Protein AF-H6QSM1-F1 (afdb_monomer)

pLDDT: mean 78.6, std 18.49, range [39.97, 97.94]

Mean predicted aligned error: 12.58 Å

Organism: Puccinia graminis f. sp. tritici (strain CRL 75-36-700-3 / race SCCL) (NCBI:txid418459)

Radius of gyration: 22.34 Å; Cα contacts (8 Å, |Δi|>4): 73; chains: 1; bounding box: 70×28×39 Å

Foldseek 3Di:
DVVVVVVVVVPDDDPVNFWDFPAWDDADPQATKTWIATPDDPDRDIDIDGDGDPDPPPPPPVPPPPDDDDDDD

InterPro domains:
  IPR011009 Protein kinase-like domain superfamily [SSF56112] (13-59)

Nearest PDB structures (foldseek):
  1wmk-assembly4_B  TM=7.492E-01  e=1.986E-01  Homo sapiens
  1zxe-assembly1_B  TM=6.626E-01  e=2.246E-01  Saccharomyces cerevisiae
  7a6k-assembly1_A  TM=6.336E-01  e=1.651E-01  Homo sapiens
  6tfu-assembly1_A  TM=6.654E-01  e=4.425E-01  Homo sapiens
  3tku-assembly1_B  TM=6.844E-01  e=1.186E+00  Homo sapiens

Structure (mmCIF, N/CA/C/O backbone):
data_AF-H6QSM1-F1
#
_entry.id   AF-H6QSM1-F1
#
loop_
_atom_site.group_PDB
_atom_site.id
_atom_site.type_symbol
_atom_site.label_atom_id
_atom_site.label_alt_id
_atom_site.label_comp_id
_atom_site.label_asym_id
_atom_site.label_entity_id
_atom_site.label_seq_id
_atom_site.pdbx_PDB_ins_code
_atom_site.Cartn_x
_atom_site.Cartn_y
_atom_site.Cartn_z
_atom_site.occupancy
_atom_site.B_iso_or_equiv
_atom_site.auth_seq_id
_atom_site.auth_comp_id
_atom_site.auth_asym_id
_atom_site.auth_atom_id
_atom_site.pdbx_PDB_model_num
ATOM 1 N N . MET A 1 1 ? -4.745 -0.210 32.069 1.00 62.81 1 MET A N 1
ATOM 2 C CA . MET A 1 1 ? -4.198 -0.015 30.697 1.00 62.81 1 MET A CA 1
ATOM 3 C C . MET A 1 1 ? -4.833 -0.900 29.619 1.00 62.81 1 MET A C 1
ATOM 5 O O . MET A 1 1 ? -4.957 -0.420 28.500 1.00 62.81 1 MET A O 1
ATOM 9 N N . LYS A 1 2 ? -5.248 -2.146 29.911 1.00 77.88 2 LYS A N 1
ATOM 10 C CA . LYS A 1 2 ? -5.832 -3.065 28.911 1.00 77.88 2 LYS A CA 1
ATOM 11 C C . LYS A 1 2 ? -7.159 -2.566 28.306 1.00 77.88 2 LYS A C 1
ATOM 13 O O . LYS A 1 2 ? -7.239 -2.397 27.098 1.00 77.88 2 LYS A O 1
ATOM 18 N N 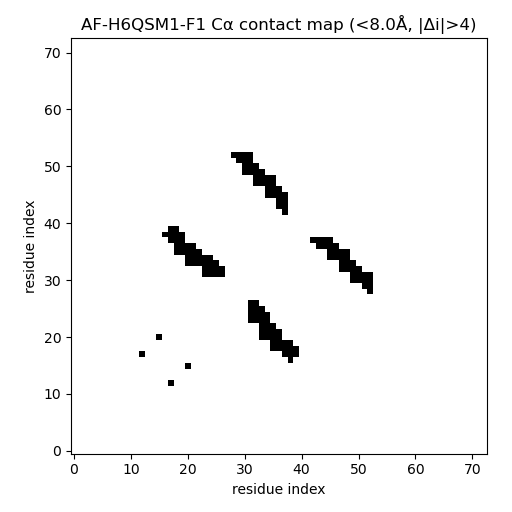. ALA A 1 3 ? -8.128 -2.181 29.143 1.00 78.81 3 ALA A N 1
ATOM 19 C CA . ALA A 1 3 ? -9.447 -1.712 28.689 1.00 78.81 3 ALA A CA 1
ATOM 20 C C . ALA A 1 3 ? -9.408 -0.468 27.768 1.00 78.81 3 ALA A C 1
ATOM 22 O O . ALA A 1 3 ? -10.236 -0.322 26.874 1.00 78.81 3 ALA A O 1
ATOM 23 N N . TYR A 1 4 ? -8.424 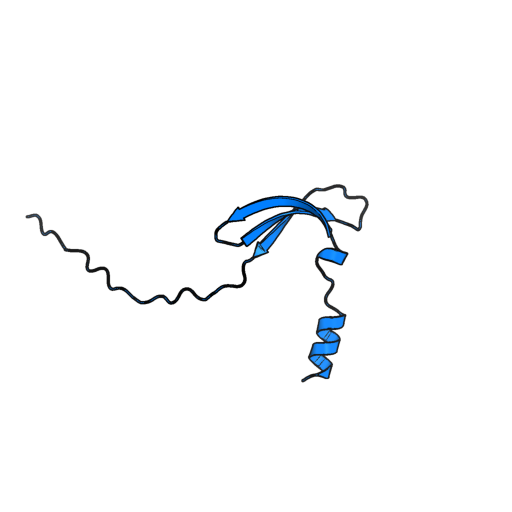0.425 27.944 1.00 79.75 4 TYR A N 1
ATOM 24 C CA . TYR A 1 4 ? -8.249 1.591 27.066 1.00 79.75 4 TYR A CA 1
ATOM 25 C C . TYR A 1 4 ? -7.734 1.201 25.673 1.00 79.75 4 TYR A C 1
ATOM 27 O O . TYR A 1 4 ? -8.192 1.767 24.680 1.00 79.75 4 TYR A O 1
ATOM 35 N N . ARG A 1 5 ? -6.794 0.244 25.603 1.00 80.31 5 ARG A N 1
ATOM 36 C CA . ARG A 1 5 ? -6.251 -0.278 24.338 1.00 80.31 5 ARG A CA 1
ATOM 37 C C . ARG A 1 5 ? -7.338 -1.002 23.553 1.00 80.31 5 ARG A C 1
ATOM 39 O O . ARG A 1 5 ? -7.574 -0.630 22.414 1.00 80.31 5 ARG A O 1
ATOM 46 N N . ASP A 1 6 ? -8.085 -1.886 24.213 1.00 79.62 6 ASP A N 1
ATOM 47 C CA . ASP A 1 6 ? -9.176 -2.649 23.594 1.0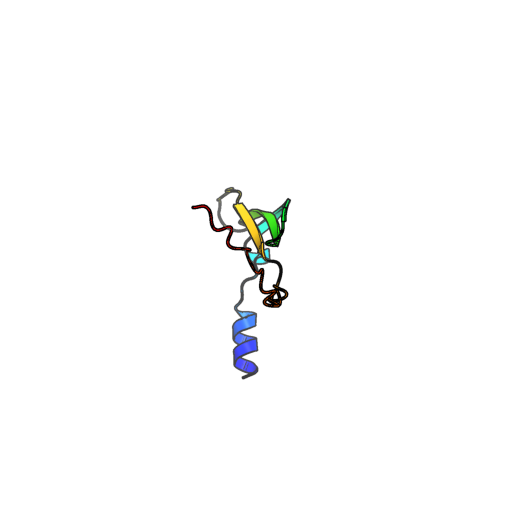0 79.62 6 ASP A CA 1
ATOM 48 C C . ASP A 1 6 ? -10.253 -1.712 23.002 1.00 79.62 6 ASP A C 1
ATOM 50 O O . ASP A 1 6 ? -10.647 -1.858 21.846 1.00 79.62 6 ASP A O 1
ATOM 54 N N . ARG A 1 7 ? -10.657 -0.661 23.739 1.00 81.94 7 ARG A N 1
ATOM 55 C CA . ARG A 1 7 ? -11.588 0.363 23.226 1.00 81.94 7 ARG A CA 1
ATOM 56 C C . ARG A 1 7 ? -11.006 1.152 22.051 1.00 81.94 7 ARG A C 1
ATOM 58 O O . ARG A 1 7 ? -11.720 1.446 21.098 1.00 81.94 7 ARG A O 1
ATOM 65 N N . ARG A 1 8 ? -9.730 1.543 22.122 1.00 80.38 8 ARG A N 1
ATOM 66 C CA . ARG A 1 8 ? -9.051 2.287 21.047 1.00 80.38 8 ARG A CA 1
ATOM 67 C C . ARG A 1 8 ? -8.921 1.448 19.783 1.00 80.38 8 ARG A C 1
ATOM 69 O O . ARG A 1 8 ? -9.169 1.981 18.710 1.00 80.38 8 ARG A O 1
ATOM 76 N N . ASP A 1 9 ? -8.539 0.184 19.912 1.00 77.81 9 ASP A N 1
ATOM 77 C CA . ASP A 1 9 ? -8.345 -0.729 18.789 1.00 77.81 9 ASP A CA 1
ATOM 78 C C . ASP A 1 9 ? -9.677 -1.120 18.145 1.00 77.81 9 ASP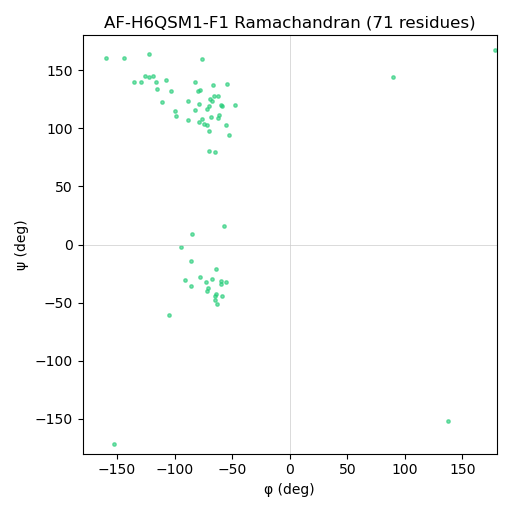 A C 1
ATOM 80 O O . ASP A 1 9 ? -9.766 -1.118 16.921 1.00 77.81 9 ASP A O 1
ATOM 84 N N . GLY A 1 10 ? -10.743 -1.307 18.930 1.00 76.62 10 GLY A N 1
ATOM 85 C CA . GLY A 1 10 ? -12.091 -1.525 18.393 1.00 76.62 10 GLY A CA 1
ATOM 86 C C . GLY A 1 10 ? -12.657 -0.335 17.604 1.00 76.62 10 GLY A C 1
ATOM 87 O O . GLY A 1 10 ? -13.539 -0.512 16.774 1.00 76.62 10 GLY A O 1
ATOM 88 N N . GLN A 1 11 ? -12.138 0.876 17.828 1.00 81.12 11 GLN A N 1
ATOM 89 C CA . GLN A 1 11 ? -12.523 2.091 17.094 1.00 81.12 11 GLN A CA 1
ATOM 90 C C . GLN A 1 11 ? -11.596 2.391 15.902 1.00 81.12 11 GLN A C 1
ATOM 92 O O . GLN A 1 11 ? -11.796 3.377 15.189 1.00 81.12 11 GLN A O 1
ATOM 97 N N . ARG A 1 12 ? -10.551 1.584 15.670 1.00 82.69 12 ARG A N 1
ATOM 98 C CA . ARG A 1 12 ? -9.658 1.766 14.520 1.00 82.69 12 ARG A CA 1
ATOM 99 C C . ARG A 1 12 ? -10.319 1.208 13.272 1.00 82.69 12 ARG A C 1
ATOM 101 O O . ARG A 1 12 ? -10.336 0.006 13.048 1.00 82.69 12 ARG A O 1
ATOM 108 N N . GLN A 1 13 ? -10.788 2.106 12.418 1.00 82.94 13 GLN A N 1
ATOM 109 C CA . GLN A 1 13 ? -11.224 1.726 11.084 1.00 82.94 13 GLN A CA 1
ATOM 110 C C . GLN A 1 13 ? -10.016 1.308 10.240 1.00 82.94 13 GLN A C 1
ATOM 112 O O . GLN A 1 13 ? -9.049 2.069 10.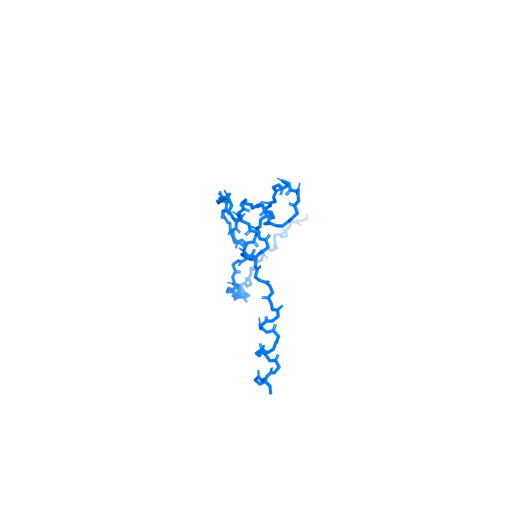103 1.00 82.94 13 GLN A O 1
ATOM 117 N N . SER A 1 14 ? -10.060 0.104 9.675 1.00 89.25 14 SER A N 1
ATOM 118 C CA . SER A 1 14 ? -8.958 -0.416 8.878 1.00 89.25 14 SER A CA 1
ATOM 119 C C . SER A 1 14 ? -8.925 0.234 7.490 1.00 89.25 14 SER A C 1
ATOM 121 O O . SER A 1 14 ? -9.913 0.769 6.983 1.00 89.25 14 SER A O 1
ATOM 123 N N . ILE A 1 15 ? -7.766 0.165 6.831 1.00 89.94 15 ILE A N 1
ATOM 124 C CA . ILE A 1 15 ? -7.640 0.566 5.420 1.00 89.94 15 ILE A CA 1
ATOM 125 C C . ILE A 1 15 ? -8.575 -0.279 4.537 1.00 89.94 15 ILE A C 1
ATOM 127 O O . ILE A 1 15 ? -9.123 0.247 3.572 1.00 89.94 15 ILE A O 1
ATOM 131 N N . GLN A 1 16 ? -8.781 -1.556 4.883 1.00 90.25 16 GLN A N 1
ATOM 132 C CA . GLN A 1 16 ? -9.640 -2.483 4.137 1.00 90.25 16 GLN A CA 1
ATOM 133 C C . GLN A 1 16 ? -11.121 -2.092 4.214 1.00 90.25 16 GLN A C 1
ATOM 135 O O . GLN A 1 16 ? -11.855 -2.318 3.256 1.00 90.25 16 GLN A O 1
ATOM 140 N N . AS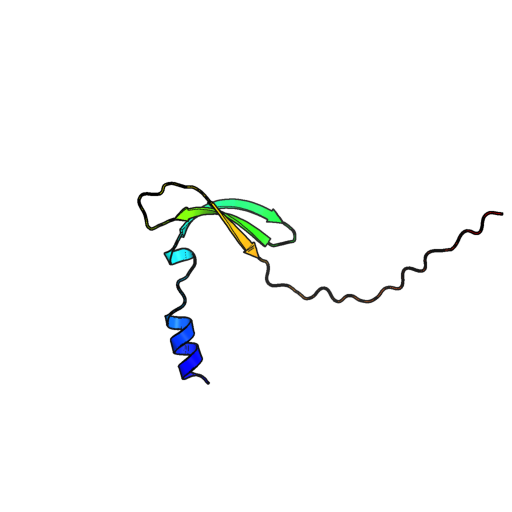P A 1 17 ? -11.544 -1.448 5.304 1.00 91.00 17 ASP A N 1
ATOM 141 C CA . ASP A 1 17 ? -12.913 -0.939 5.439 1.00 91.00 17 ASP A CA 1
ATOM 142 C C . ASP A 1 17 ? -13.151 0.290 4.555 1.00 91.00 17 ASP A C 1
ATOM 144 O O . ASP A 1 17 ? -14.254 0.497 4.054 1.00 91.00 17 ASP A O 1
ATOM 148 N N . LYS A 1 18 ? -12.116 1.115 4.341 1.00 91.06 18 LYS A N 1
ATOM 149 C CA . LYS A 1 18 ? -12.221 2.367 3.573 1.00 91.06 18 LYS A CA 1
ATOM 150 C C . LYS A 1 18 ? -11.936 2.205 2.084 1.00 91.06 18 LYS A C 1
ATOM 152 O O . LYS A 1 18 ? -12.492 2.960 1.291 1.00 91.06 18 LYS A O 1
ATOM 157 N N . TYR A 1 19 ? -11.082 1.260 1.696 1.00 94.19 19 TYR A N 1
ATOM 158 C CA . TYR A 1 19 ? -10.560 1.160 0.335 1.00 94.19 19 TYR A CA 1
ATOM 159 C C . TYR A 1 19 ? -10.574 -0.275 -0.195 1.00 94.19 19 TYR A C 1
ATOM 161 O O . TYR A 1 19 ? -10.217 -1.227 0.497 1.00 94.19 19 TYR A O 1
ATOM 169 N N . SER A 1 20 ? -10.940 -0.419 -1.465 1.00 94.75 20 SER A N 1
ATOM 170 C CA . SER A 1 20 ? -10.715 -1.624 -2.254 1.00 94.75 20 SER A CA 1
ATOM 171 C C . SER A 1 20 ? -9.342 -1.541 -2.914 1.00 94.75 20 SER A C 1
ATOM 173 O O . SER A 1 20 ? -9.049 -0.573 -3.618 1.00 94.75 20 SER A O 1
ATOM 175 N N . ILE A 1 21 ? -8.482 -2.531 -2.672 1.00 95.56 21 ILE A N 1
ATOM 176 C CA . ILE A 1 21 ? -7.161 -2.606 -3.300 1.00 95.56 21 ILE A CA 1
ATOM 177 C C . ILE A 1 21 ? -7.325 -3.221 -4.689 1.00 95.56 21 ILE A C 1
ATOM 179 O O . ILE A 1 21 ? -7.712 -4.378 -4.808 1.00 95.56 21 ILE A O 1
ATOM 183 N N . LEU A 1 22 ? -7.022 -2.443 -5.725 1.00 96.00 22 LEU A N 1
ATOM 184 C CA . LEU A 1 22 ? -7.188 -2.843 -7.123 1.00 96.00 22 LEU A CA 1
ATOM 185 C C . LEU A 1 22 ? -5.978 -3.615 -7.652 1.00 96.00 22 LEU A C 1
ATOM 187 O O . LEU A 1 22 ? -6.128 -4.518 -8.466 1.00 96.00 22 LEU A O 1
ATOM 191 N N . GLY A 1 23 ? -4.770 -3.253 -7.219 1.00 97.12 23 GLY A N 1
ATOM 192 C CA . GLY A 1 23 ? -3.561 -3.904 -7.711 1.00 97.12 23 GLY A CA 1
ATOM 193 C C . GLY A 1 23 ? -2.276 -3.331 -7.137 1.00 97.12 23 GLY A C 1
ATOM 194 O O . GLY A 1 23 ? -2.256 -2.270 -6.510 1.00 97.12 23 GLY A O 1
ATOM 195 N N . PHE A 1 24 ? -1.185 -4.055 -7.348 1.00 97.62 24 PHE A N 1
ATOM 196 C CA . PHE A 1 24 ? 0.159 -3.616 -6.993 1.00 97.62 24 PHE A CA 1
ATOM 197 C C . PHE A 1 24 ? 0.725 -2.688 -8.073 1.00 97.62 24 PHE A C 1
ATOM 199 O O . PHE A 1 24 ? 0.525 -2.932 -9.258 1.00 97.62 24 PHE A O 1
ATOM 206 N N . ILE A 1 25 ? 1.429 -1.633 -7.653 1.00 96.94 25 ILE A N 1
ATOM 207 C CA . ILE A 1 25 ? 2.117 -0.710 -8.566 1.00 96.94 25 ILE A CA 1
ATOM 208 C C . ILE A 1 25 ? 3.618 -0.973 -8.522 1.00 96.94 25 ILE A C 1
ATOM 210 O O . ILE A 1 25 ? 4.228 -1.299 -9.534 1.00 96.94 25 ILE A O 1
ATOM 214 N N . SER A 1 26 ? 4.230 -0.812 -7.349 1.00 97.81 26 SER A N 1
ATOM 215 C CA . SER A 1 26 ? 5.678 -0.942 -7.209 1.00 97.81 26 SER A CA 1
ATOM 216 C C . SER A 1 26 ? 6.111 -1.208 -5.771 1.00 97.81 26 SER A C 1
ATOM 218 O O . SER A 1 26 ? 5.390 -0.965 -4.795 1.00 97.81 26 SER A O 1
ATOM 220 N N . SER A 1 27 ? 7.330 -1.725 -5.641 1.00 96.31 27 SER A N 1
ATOM 221 C CA . SER A 1 27 ? 8.026 -1.918 -4.372 1.00 96.31 27 SER A CA 1
ATOM 222 C C . SER A 1 27 ? 9.348 -1.169 -4.393 1.00 96.31 27 SER A C 1
ATOM 224 O O . SER A 1 27 ? 10.021 -1.136 -5.417 1.00 96.31 27 SER A O 1
ATOM 226 N N . GLY A 1 28 ? 9.744 -0.617 -3.250 1.00 93.06 28 GLY A N 1
ATOM 227 C CA . GLY A 1 28 ? 11.029 0.053 -3.087 1.00 93.06 28 GLY A CA 1
ATOM 228 C C . GLY A 1 28 ? 11.537 -0.005 -1.650 1.00 93.06 28 GLY A C 1
ATOM 229 O O . GLY A 1 28 ? 10.952 -0.662 -0.785 1.00 93.06 28 GLY A O 1
ATOM 230 N N . THR A 1 29 ? 12.612 0.732 -1.379 1.00 93.06 29 THR A N 1
ATOM 231 C CA . THR A 1 29 ? 13.266 0.801 -0.057 1.00 93.06 29 THR A CA 1
ATOM 232 C C . THR A 1 29 ? 12.308 1.216 1.063 1.00 93.06 29 THR A C 1
ATOM 234 O O . THR A 1 29 ? 12.417 0.736 2.190 1.00 93.06 29 THR A O 1
ATOM 237 N N . TYR A 1 30 ? 11.326 2.058 0.740 1.00 89.31 30 TYR A N 1
ATOM 238 C CA . TYR A 1 30 ? 10.344 2.578 1.690 1.00 89.31 30 TYR A CA 1
ATOM 239 C C . TYR A 1 30 ? 9.129 1.667 1.910 1.00 89.31 30 TYR A C 1
ATOM 241 O O . TYR A 1 30 ? 8.378 1.885 2.860 1.00 89.31 30 TYR A O 1
ATOM 249 N N . GLY A 1 31 ? 8.898 0.664 1.057 1.00 94.62 31 GLY A N 1
ATOM 250 C CA . GLY A 1 31 ? 7.744 -0.229 1.175 1.00 94.62 31 GLY A CA 1
ATOM 251 C C . GLY A 1 31 ? 7.055 -0.544 -0.151 1.00 94.62 31 GLY A C 1
ATOM 252 O O . GLY A 1 31 ? 7.691 -0.569 -1.202 1.00 94.62 31 GLY A O 1
ATOM 253 N N . LYS A 1 32 ? 5.749 -0.825 -0.083 1.00 96.44 32 LYS A N 1
ATOM 254 C CA . LYS A 1 32 ? 4.920 -1.264 -1.219 1.00 96.44 32 LYS A CA 1
ATOM 255 C C . LYS A 1 32 ? 3.838 -0.233 -1.534 1.00 96.44 32 LYS A C 1
ATOM 257 O O . LYS A 1 32 ? 3.240 0.311 -0.606 1.00 96.44 32 LYS A O 1
ATOM 262 N N . VAL A 1 33 ? 3.574 0.005 -2.814 1.00 97.50 33 VAL A N 1
ATOM 263 C CA . VAL A 1 33 ? 2.542 0.929 -3.299 1.00 97.50 33 VAL A CA 1
ATOM 264 C C . VAL A 1 33 ? 1.463 0.148 -4.043 1.00 97.50 33 VAL A C 1
ATOM 266 O O . VAL A 1 33 ? 1.769 -0.708 -4.876 1.00 97.50 33 VAL A O 1
ATOM 269 N N . TYR A 1 34 ? 0.205 0.456 -3.745 1.00 97.94 34 TYR A N 1
ATOM 270 C CA . TYR A 1 34 ? -0.963 -0.187 -4.334 1.00 97.94 34 TYR A CA 1
ATOM 271 C C . TYR A 1 34 ? -1.903 0.846 -4.940 1.00 97.94 34 TYR A C 1
ATOM 273 O O . TYR A 1 34 ? -2.081 1.925 -4.378 1.00 97.94 34 TYR A O 1
ATOM 281 N N . LYS A 1 35 ? -2.543 0.484 -6.047 1.00 97.00 35 LYS A N 1
ATOM 282 C CA . LYS A 1 35 ? -3.694 1.189 -6.602 1.00 97.00 35 LYS A CA 1
ATOM 283 C C . LYS A 1 35 ? -4.921 0.808 -5.782 1.00 97.00 35 LYS A C 1
ATOM 285 O O . LYS A 1 35 ? -5.137 -0.377 -5.522 1.00 97.00 35 LYS A O 1
ATOM 290 N N . ALA A 1 36 ? -5.721 1.781 -5.382 1.00 96.38 36 ALA A N 1
ATOM 291 C CA . ALA A 1 36 ? -6.918 1.546 -4.595 1.00 96.38 36 ALA A CA 1
ATOM 292 C C . ALA A 1 36 ? -8.041 2.506 -4.983 1.00 96.38 36 ALA A C 1
ATOM 294 O O . ALA A 1 36 ? -7.799 3.565 -5.559 1.00 96.38 36 ALA A O 1
ATOM 295 N N . GLN A 1 37 ? -9.266 2.135 -4.638 1.00 95.38 37 GLN A N 1
ATOM 296 C CA . GLN A 1 37 ? -10.454 2.962 -4.805 1.00 95.38 37 GLN A CA 1
ATOM 297 C C . GLN A 1 37 ? -11.219 3.018 -3.476 1.00 95.38 37 GLN A C 1
ATOM 299 O O . GLN A 1 37 ? -11.292 1.994 -2.790 1.00 95.38 37 GLN A O 1
ATOM 304 N N . PRO A 1 38 ? -11.767 4.175 -3.070 1.00 93.94 38 PRO A N 1
ATOM 305 C CA . PRO A 1 38 ? -12.652 4.25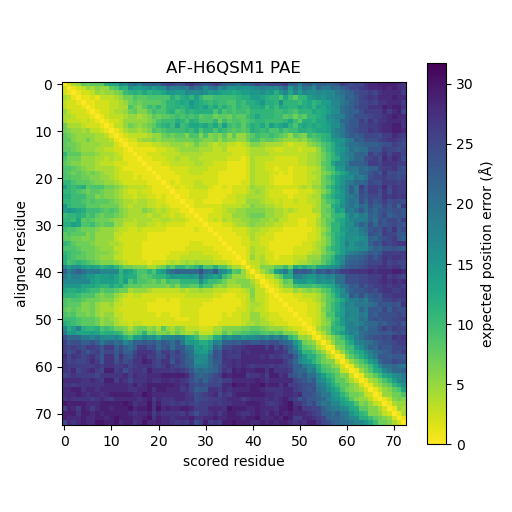8 -1.913 1.00 93.94 38 PRO A CA 1
ATOM 306 C C . PRO A 1 38 ? -13.831 3.286 -2.045 1.00 93.94 38 PRO A C 1
ATOM 308 O O . PRO A 1 38 ? -14.407 3.145 -3.120 1.00 93.94 38 PRO A O 1
ATOM 311 N N . ARG A 1 39 ? -14.192 2.606 -0.952 1.00 89.81 39 ARG A N 1
ATOM 312 C CA . ARG A 1 39 ? -15.391 1.751 -0.903 1.00 89.81 39 ARG A CA 1
ATOM 313 C C . ARG A 1 39 ? -16.673 2.553 -0.748 1.00 89.81 39 ARG A C 1
ATOM 315 O O . ARG A 1 39 ? -17.729 2.073 -1.136 1.00 89.81 39 ARG A O 1
ATOM 322 N N . ASN A 1 40 ? -16.576 3.729 -0.134 1.00 79.06 40 ASN A N 1
ATOM 323 C CA . ASN A 1 40 ? -17.722 4.571 0.147 1.00 79.06 40 ASN A CA 1
ATOM 324 C C . ASN A 1 40 ? -17.575 5.916 -0.560 1.00 79.06 40 ASN A C 1
ATOM 326 O O . ASN A 1 40 ? -16.471 6.462 -0.640 1.00 79.06 40 ASN A O 1
ATOM 330 N N . ASN A 1 41 ? -18.724 6.427 -0.991 1.00 64.75 41 ASN A N 1
ATOM 331 C CA . ASN A 1 41 ? -18.975 7.588 -1.836 1.00 64.75 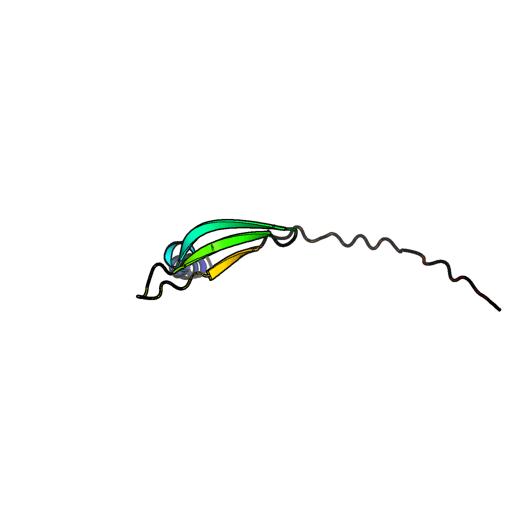41 ASN A CA 1
ATOM 332 C C . ASN A 1 41 ? -19.016 7.255 -3.329 1.00 64.75 41 ASN A C 1
ATOM 334 O O . ASN A 1 41 ? -18.215 6.475 -3.835 1.00 64.75 41 ASN A O 1
ATOM 338 N N . ASN A 1 42 ? -19.902 7.963 -4.035 1.00 72.00 42 ASN A N 1
ATOM 339 C CA . ASN A 1 42 ? -20.052 8.054 -5.498 1.00 72.00 42 ASN A CA 1
ATOM 340 C C . ASN A 1 42 ? -18.774 8.523 -6.229 1.00 72.00 42 ASN A C 1
ATOM 342 O O . ASN A 1 42 ? -18.822 8.989 -7.363 1.00 72.00 42 ASN A O 1
ATOM 346 N N . ASN A 1 43 ? -17.631 8.479 -5.552 1.00 73.38 43 ASN A N 1
ATOM 347 C CA . ASN A 1 43 ? -16.360 8.948 -6.020 1.00 73.38 43 ASN A CA 1
ATOM 348 C C . ASN A 1 43 ? -15.549 7.761 -6.550 1.00 73.38 43 ASN A C 1
ATOM 350 O O . ASN A 1 43 ? -15.079 6.907 -5.799 1.00 73.38 43 ASN A O 1
ATOM 354 N N . THR A 1 44 ? -15.361 7.735 -7.863 1.00 83.81 44 THR A N 1
ATOM 355 C CA . THR A 1 44 ? -14.549 6.742 -8.575 1.00 83.81 44 THR A CA 1
ATOM 356 C C . THR A 1 44 ? -13.062 7.101 -8.599 1.00 83.81 44 THR A C 1
ATOM 358 O O . THR A 1 44 ? -12.284 6.444 -9.292 1.00 83.81 44 THR A O 1
ATOM 361 N N . THR A 1 45 ? -12.640 8.125 -7.844 1.00 92.25 45 THR A N 1
ATOM 362 C CA . THR A 1 45 ? -11.241 8.561 -7.812 1.00 92.25 45 THR A CA 1
ATOM 363 C C . THR A 1 45 ? -10.334 7.424 -7.362 1.00 92.25 45 THR A C 1
ATOM 365 O O . THR A 1 45 ? -10.416 6.915 -6.242 1.00 92.25 45 THR A O 1
ATOM 368 N N . VAL A 1 46 ? -9.422 7.061 -8.255 1.00 94.12 46 VAL A N 1
ATOM 369 C CA . VAL A 1 46 ? -8.359 6.106 -7.984 1.00 94.12 46 VAL A CA 1
ATOM 370 C C . VAL A 1 46 ? -7.248 6.808 -7.214 1.00 94.12 46 VAL A C 1
ATOM 372 O O . VAL A 1 46 ? -6.765 7.864 -7.618 1.00 94.12 46 VAL A O 1
ATOM 375 N N . VAL A 1 47 ? -6.793 6.179 -6.135 1.00 95.50 47 VAL A N 1
ATOM 376 C CA . VAL A 1 47 ? -5.694 6.661 -5.296 1.00 95.50 47 VAL A CA 1
ATOM 377 C C . VAL A 1 47 ? -4.566 5.635 -5.214 1.00 95.50 47 VAL A C 1
ATOM 379 O O . VAL A 1 47 ? -4.744 4.451 -5.511 1.00 95.50 47 VAL A O 1
ATOM 382 N N . ALA A 1 48 ? -3.395 6.087 -4.769 1.00 96.94 48 ALA A N 1
ATOM 383 C CA . ALA A 1 48 ? -2.286 5.217 -4.401 1.00 96.94 48 ALA A CA 1
ATOM 384 C C . ALA A 1 48 ? -2.175 5.106 -2.872 1.00 96.94 48 ALA A C 1
ATOM 386 O O . ALA A 1 48 ? -2.167 6.113 -2.166 1.00 96.94 48 ALA A O 1
ATOM 387 N N . ILE A 1 49 ? -2.041 3.885 -2.353 1.00 95.94 49 ILE A N 1
ATOM 388 C CA . ILE A 1 49 ? -1.808 3.606 -0.931 1.00 95.94 49 ILE A CA 1
ATOM 389 C C . ILE A 1 49 ? -0.391 3.065 -0.760 1.00 95.94 49 ILE A C 1
ATOM 391 O O . ILE A 1 49 ? -0.034 2.037 -1.337 1.00 95.94 49 ILE A O 1
ATOM 395 N N . LYS A 1 50 ? 0.416 3.728 0.075 1.00 96.00 50 LYS A N 1
ATOM 396 C CA . LYS A 1 50 ? 1.775 3.291 0.415 1.00 96.00 50 LYS A CA 1
ATOM 397 C C . LYS A 1 50 ? 1.788 2.575 1.763 1.00 96.00 50 LYS A C 1
ATOM 399 O O . LYS A 1 50 ? 1.559 3.180 2.806 1.00 96.00 50 LYS A O 1
ATOM 404 N N . LYS A 1 51 ? 2.105 1.280 1.748 1.00 94.31 51 LYS A N 1
ATOM 405 C CA . LYS A 1 51 ? 2.396 0.495 2.951 1.00 94.31 51 LYS A CA 1
ATOM 406 C C . LYS A 1 51 ? 3.881 0.614 3.265 1.00 94.31 51 LYS A C 1
ATOM 408 O O . LYS A 1 51 ? 4.710 0.014 2.577 1.00 94.31 51 LYS A O 1
ATOM 413 N N . PHE A 1 52 ? 4.205 1.364 4.311 1.00 92.81 52 PHE A N 1
ATOM 414 C CA . PHE A 1 52 ? 5.578 1.504 4.778 1.00 92.81 52 PHE A CA 1
ATOM 415 C C . PHE A 1 52 ? 6.108 0.183 5.333 1.00 92.81 52 PHE A C 1
ATOM 417 O O . PHE A 1 52 ? 5.404 -0.541 6.044 1.00 92.81 52 PHE A O 1
ATOM 424 N N . LYS A 1 53 ? 7.357 -0.146 4.990 1.00 85.62 53 LYS A N 1
ATOM 425 C CA . LYS A 1 53 ? 8.058 -1.266 5.620 1.00 85.62 53 LYS A CA 1
ATOM 426 C C . LYS A 1 53 ? 8.276 -0.905 7.099 1.00 85.62 53 LYS A C 1
ATOM 428 O O . LYS A 1 53 ? 8.810 0.175 7.351 1.00 85.62 53 LYS A O 1
ATOM 433 N N . PRO A 1 54 ? 7.890 -1.756 8.069 1.00 84.00 54 PRO A N 1
ATOM 434 C CA . PRO A 1 54 ? 8.261 -1.526 9.459 1.00 84.00 54 PRO A CA 1
ATOM 435 C C . PRO A 1 54 ? 9.790 -1.511 9.527 1.00 84.00 54 PRO A C 1
ATOM 437 O O . PRO A 1 54 ? 10.450 -2.450 9.071 1.00 84.00 54 PRO A O 1
ATOM 440 N N . GLY A 1 55 ? 10.358 -0.393 9.972 1.00 65.25 55 GLY A N 1
ATOM 441 C CA . GLY A 1 55 ? 11.799 -0.200 9.952 1.00 65.25 55 GLY A CA 1
ATOM 442 C C . GLY A 1 55 ? 12.498 -1.233 10.832 1.00 65.25 55 GLY A C 1
ATOM 443 O O . GLY A 1 55 ? 12.199 -1.345 12.016 1.00 65.25 55 GLY A O 1
ATOM 444 N N . LYS A 1 56 ? 13.492 -1.931 10.272 1.00 56.88 56 LYS A N 1
ATOM 445 C CA . LYS A 1 56 ? 14.703 -2.200 11.048 1.00 56.88 56 LYS A CA 1
ATOM 446 C C . LYS A 1 56 ? 15.381 -0.842 11.171 1.00 56.88 56 LYS A C 1
ATOM 448 O O . LYS A 1 56 ? 15.670 -0.234 10.138 1.00 56.88 56 LYS A O 1
ATOM 453 N N . ALA A 1 57 ? 15.568 -0.339 12.390 1.00 50.44 57 ALA A N 1
ATOM 454 C CA . ALA A 1 57 ? 16.477 0.778 12.605 1.00 50.44 57 ALA A CA 1
ATOM 455 C C . ALA A 1 57 ? 17.777 0.435 11.867 1.00 50.44 57 ALA A C 1
ATOM 457 O O . ALA A 1 57 ? 18.350 -0.629 12.105 1.00 50.44 57 ALA A O 1
ATOM 458 N N . LYS A 1 58 ? 18.196 1.259 10.901 1.00 45.34 58 LYS A N 1
ATOM 459 C CA . LYS A 1 58 ? 19.552 1.132 10.375 1.00 45.34 58 LYS A CA 1
ATOM 460 C C . LYS A 1 58 ? 20.453 1.401 11.574 1.00 45.34 58 LYS A C 1
ATOM 462 O O . LYS A 1 58 ? 20.446 2.533 12.061 1.00 45.34 58 LYS A O 1
ATOM 467 N N . SER A 1 59 ? 21.163 0.388 12.072 1.00 43.12 59 SER A N 1
ATOM 468 C CA . SER A 1 59 ? 22.310 0.624 12.938 1.00 43.12 59 SER A CA 1
ATOM 469 C C . SER A 1 59 ? 23.229 1.538 12.140 1.00 43.12 59 SER A C 1
ATOM 471 O O . SER A 1 59 ? 23.844 1.110 11.166 1.00 43.12 59 SER A O 1
ATOM 473 N N . HIS A 1 60 ? 23.240 2.824 12.477 1.00 45.69 60 HIS A N 1
ATOM 474 C CA . HIS A 1 60 ? 24.331 3.687 12.074 1.00 45.69 60 HIS A CA 1
ATOM 475 C C . HIS A 1 60 ? 25.515 3.205 12.905 1.00 45.69 60 HIS A C 1
ATOM 477 O O . HIS A 1 60 ? 25.792 3.741 13.972 1.00 45.69 60 HIS A O 1
ATOM 483 N N . THR A 1 61 ? 26.161 2.124 12.470 1.00 39.97 61 THR A N 1
ATOM 484 C CA . THR A 1 61 ? 27.555 1.932 12.835 1.00 39.97 61 THR A CA 1
ATOM 485 C C . THR A 1 61 ? 28.244 3.123 12.196 1.00 39.97 61 THR A C 1
ATOM 487 O O . THR A 1 61 ? 28.232 3.266 10.975 1.00 39.97 61 THR A O 1
ATOM 490 N N . LEU A 1 62 ? 28.692 4.056 13.032 1.00 45.78 62 LEU A N 1
ATOM 491 C CA . LEU A 1 62 ? 29.484 5.201 12.619 1.00 45.78 62 LEU A CA 1
ATOM 492 C C . LEU A 1 62 ? 30.818 4.659 12.094 1.00 45.78 62 LEU A C 1
ATOM 494 O O . LEU A 1 62 ? 31.811 4.638 12.813 1.00 45.78 62 LEU A O 1
ATOM 498 N N . GLU A 1 63 ? 30.849 4.166 10.859 1.00 46.88 63 GLU A N 1
ATOM 499 C CA . GLU A 1 63 ? 32.112 4.003 10.160 1.00 46.88 63 GLU A CA 1
ATOM 500 C C . GLU A 1 63 ? 32.592 5.407 9.808 1.00 46.88 63 GLU A C 1
ATOM 502 O O . GLU A 1 63 ? 32.065 6.085 8.926 1.00 46.88 63 GLU A O 1
ATOM 507 N N . SER A 1 64 ? 33.558 5.868 10.600 1.00 48.50 64 SER A N 1
ATOM 508 C CA . SER A 1 64 ? 34.394 7.027 10.323 1.00 48.50 64 SER A CA 1
ATOM 509 C C . SER A 1 64 ? 35.004 6.856 8.928 1.00 48.50 64 SER A C 1
ATOM 511 O O . SER A 1 64 ? 36.061 6.242 8.771 1.00 48.50 64 SER A O 1
ATOM 513 N N . VAL A 1 65 ? 34.366 7.421 7.906 1.00 52.53 65 VAL A N 1
ATOM 514 C CA . VAL A 1 65 ? 35.024 7.662 6.624 1.00 52.53 65 VAL A CA 1
ATOM 515 C C . VAL A 1 65 ? 36.031 8.785 6.869 1.00 52.53 65 VAL A C 1
ATOM 517 O O . VAL A 1 65 ? 35.666 9.958 6.927 1.00 52.53 65 VAL A O 1
ATOM 520 N N . ARG A 1 66 ? 37.306 8.432 7.079 1.00 53.00 66 ARG A N 1
ATOM 521 C CA . ARG A 1 66 ? 38.397 9.410 7.004 1.00 53.00 66 ARG A CA 1
ATOM 522 C C . ARG A 1 66 ? 38.524 9.827 5.547 1.00 53.00 66 ARG A C 1
ATOM 524 O O . ARG A 1 66 ? 38.952 9.033 4.715 1.00 53.00 66 ARG A O 1
ATOM 531 N N . VAL A 1 67 ? 38.147 11.062 5.252 1.00 55.47 67 VAL A N 1
ATOM 532 C CA . VAL A 1 67 ? 38.439 11.688 3.964 1.00 55.47 67 VAL A CA 1
ATOM 533 C C . VAL A 1 67 ? 39.900 12.153 4.018 1.00 55.47 67 VAL A C 1
ATOM 535 O O . VAL A 1 67 ? 40.237 12.905 4.938 1.00 55.47 67 VAL A O 1
ATOM 538 N N . PRO A 1 68 ? 40.800 11.704 3.126 1.00 53.44 68 PRO A N 1
ATOM 539 C CA . PRO A 1 68 ? 42.141 12.266 3.063 1.00 53.44 68 PRO A CA 1
ATOM 540 C C . PRO A 1 68 ? 42.042 13.714 2.572 1.00 53.44 68 PRO A C 1
ATOM 542 O O . PRO A 1 68 ? 41.477 13.988 1.516 1.00 53.44 68 PRO A O 1
ATOM 545 N N . VAL A 1 69 ? 42.568 14.648 3.366 1.00 58.25 69 VAL A N 1
ATOM 546 C CA . VAL A 1 69 ? 42.786 16.029 2.929 1.00 58.25 69 VAL A CA 1
ATOM 547 C C . VAL A 1 69 ? 44.000 16.009 2.000 1.00 58.25 69 VAL A C 1
ATOM 549 O O . VAL A 1 69 ? 45.137 15.863 2.448 1.00 58.25 69 VAL A O 1
ATOM 552 N N . GLU A 1 70 ? 43.772 16.107 0.693 1.00 55.09 70 GLU A N 1
ATOM 553 C CA . GLU A 1 70 ? 44.837 16.491 -0.231 1.00 55.09 70 GLU A CA 1
ATOM 554 C C . GLU A 1 70 ? 45.056 17.999 -0.098 1.00 55.09 70 GLU A C 1
ATOM 556 O O . GLU A 1 70 ? 44.233 18.823 -0.494 1.00 55.09 70 GLU A O 1
ATOM 561 N N . ARG A 1 71 ? 46.183 18.356 0.520 1.00 46.44 71 ARG A N 1
ATOM 562 C CA . ARG A 1 71 ? 46.762 19.697 0.453 1.00 46.44 71 ARG A CA 1
ATOM 563 C C . ARG A 1 71 ? 47.337 19.895 -0.949 1.00 46.44 71 ARG A C 1
ATOM 565 O O . ARG A 1 71 ? 48.296 19.218 -1.305 1.00 46.44 71 ARG A O 1
ATOM 572 N N . SER A 1 72 ? 46.789 20.848 -1.693 1.00 46.19 72 SER A N 1
ATOM 573 C CA . SER A 1 72 ? 47.459 21.469 -2.840 1.00 46.19 72 SER A CA 1
ATOM 574 C C . SER A 1 72 ? 47.868 22.894 -2.459 1.00 46.19 72 SER 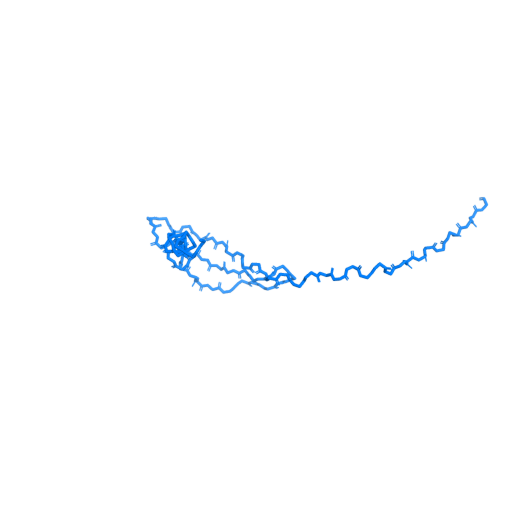A C 1
ATOM 576 O O . SER A 1 72 ? 47.166 23.534 -1.674 1.00 46.19 72 SER A O 1
ATOM 578 N N . TRP A 1 73 ? 49.048 23.288 -2.938 1.00 53.88 73 TRP A N 1
ATOM 579 C CA . TRP A 1 73 ? 49.779 24.523 -2.638 1.00 53.88 73 TRP A CA 1
ATOM 580 C C . TRP A 1 73 ? 49.020 25.798 -3.004 1.00 53.88 73 TRP A C 1
ATOM 582 O O . TRP A 1 73 ? 48.285 25.770 -4.016 1.00 53.88 73 TRP A O 1
#

Solvent-accessible surface area (backbone atoms only — not comparable to full-atom values): 4841 Å² total; per-residue (Å²): 116,64,73,62,49,55,56,54,57,75,66,56,80,51,68,73,75,48,32,45,78,76,44,81,74,51,74,57,97,66,26,40,34,28,37,27,32,49,66,69,68,101,53,83,62,75,46,78,48,74,49,66,54,82,75,74,78,77,78,78,72,82,72,80,78,80,76,82,82,80,86,76,136

Secondary structure (DSSP, 8-state):
-HHHHHHHHHT---HHHHEEEEEEEEEETTEEEEEEEESSSS----EEEEEEPPPPP----------------

Sequence (73 aa):
MKAYRDRRDGQRQSIQDKYSILGFISSGTYGKVYKAQPRNNNNTTVVAIKKFKPGKAKSHTLESVRVPVERSW